Protein AF-A0A8D6UZA4-F1 (afdb_monomer_lite)

Radius of gyration: 12.12 Å; chains: 1; bounding box: 33×19×30 Å

InterPro domains:
  IPR005042 TAL effector repeat [PF03377] (8-41)
  IPR005042 TAL effector repeat [PF03377] (43-61)

pLDDT: mean 88.18, std 10.39, range [50.16, 96.69]

Organism: NCBI:txid487821

Secondary structure (DSSP, 8-state):
--GGGSTTHHHHHHHHHHHHHHHSSTTT---HHHHHHHHTSTTHHHHHHHHHHHHHHHHH----

Sequence (64 aa):
MAIASNIGGKQALETVQRLLPVLCQAPHDLTPEQVVAIASNGGGKQALETVQRLLPVLCQAPMT

Foldseek 3Di:
DFLCVEDCSVLLVVQLVVCVVVCCDPPNVDDSVNLRVCSNDHVSNVSSVCCSVCVVVVVPPPPD

Structure (mmCIF, N/CA/C/O backbone):
data_AF-A0A8D6UZA4-F1
#
_entry.id   AF-A0A8D6UZA4-F1
#
loop_
_atom_site.group_PDB
_atom_site.id
_atom_site.type_symbol
_atom_site.label_atom_id
_atom_site.label_alt_id
_atom_site.label_comp_id
_atom_site.label_asym_id
_atom_site.label_entity_id
_atom_site.label_seq_id
_atom_site.pdbx_PDB_ins_code
_atom_site.Cartn_x
_atom_site.Cartn_y
_atom_site.Cartn_z
_atom_site.occupancy
_atom_site.B_iso_or_equiv
_atom_site.auth_seq_id
_atom_site.auth_comp_id
_atom_site.auth_asym_id
_atom_site.auth_atom_id
_atom_site.pdbx_PDB_model_num
ATOM 1 N N . MET A 1 1 ? 7.667 -9.112 -6.299 1.00 62.16 1 MET A N 1
ATOM 2 C CA . MET A 1 1 ? 7.701 -8.157 -7.431 1.00 62.16 1 MET A CA 1
ATOM 3 C C . MET A 1 1 ? 7.822 -6.754 -6.869 1.00 62.16 1 MET A C 1
ATOM 5 O O . MET A 1 1 ? 7.351 -6.539 -5.762 1.00 62.16 1 MET A O 1
ATOM 9 N N . ALA A 1 2 ? 8.456 -5.830 -7.590 1.00 82.88 2 ALA A N 1
ATOM 10 C CA . ALA A 1 2 ? 8.470 -4.418 -7.215 1.00 82.88 2 ALA A CA 1
ATOM 11 C C . ALA A 1 2 ? 7.304 -3.685 -7.902 1.00 82.88 2 ALA A C 1
ATOM 13 O O . ALA A 1 2 ? 6.965 -4.009 -9.038 1.00 82.88 2 ALA A O 1
ATOM 14 N N . ILE A 1 3 ? 6.717 -2.679 -7.244 1.00 84.62 3 ILE A N 1
ATOM 15 C CA . ILE A 1 3 ? 5.555 -1.907 -7.740 1.00 84.62 3 ILE A CA 1
ATOM 16 C C . ILE A 1 3 ? 5.785 -1.371 -9.165 1.00 84.62 3 ILE A C 1
ATOM 18 O O . ILE A 1 3 ? 4.903 -1.435 -10.020 1.00 84.62 3 ILE A O 1
ATOM 22 N N . ALA A 1 4 ? 6.993 -0.873 -9.439 1.00 87.88 4 ALA A N 1
ATOM 23 C CA . ALA A 1 4 ? 7.362 -0.302 -10.733 1.00 87.88 4 ALA A CA 1
ATOM 24 C C . ALA A 1 4 ? 7.516 -1.343 -11.858 1.00 87.88 4 ALA A C 1
ATOM 26 O O . ALA A 1 4 ? 7.530 -0.966 -13.026 1.00 87.88 4 ALA A O 1
ATOM 27 N N . SER A 1 5 ? 7.633 -2.633 -11.526 1.00 87.69 5 SER A N 1
ATOM 28 C CA . SER A 1 5 ? 7.839 -3.713 -12.501 1.00 87.69 5 SER A CA 1
ATOM 29 C C . SER A 1 5 ? 6.551 -4.159 -13.200 1.00 87.69 5 SER A C 1
ATOM 31 O O . SER A 1 5 ? 6.618 -4.948 -14.139 1.00 87.69 5 SER A O 1
ATOM 33 N N . ASN A 1 6 ? 5.390 -3.665 -12.765 1.00 86.06 6 ASN A N 1
ATOM 34 C CA . ASN A 1 6 ? 4.092 -4.018 -13.335 1.00 86.06 6 ASN A CA 1
ATOM 35 C C . ASN A 1 6 ? 3.634 -2.991 -14.382 1.00 86.06 6 ASN A C 1
ATOM 37 O O . ASN A 1 6 ? 3.981 -1.808 -14.318 1.00 86.06 6 ASN A O 1
ATOM 41 N N . ILE A 1 7 ? 2.783 -3.419 -15.321 1.00 85.69 7 ILE A N 1
ATOM 42 C CA . ILE A 1 7 ? 2.087 -2.501 -16.235 1.00 85.69 7 ILE A CA 1
ATOM 43 C C . ILE A 1 7 ? 1.292 -1.494 -15.394 1.00 85.69 7 ILE A C 1
ATOM 45 O O . ILE A 1 7 ? 0.490 -1.872 -14.541 1.00 85.69 7 ILE A O 1
ATOM 49 N N . GLY A 1 8 ? 1.546 -0.202 -15.615 1.00 87.81 8 GLY A N 1
ATOM 50 C CA . GLY A 1 8 ? 0.981 0.871 -14.794 1.00 87.81 8 GLY A CA 1
ATOM 51 C C . GLY A 1 8 ? 1.758 1.170 -13.505 1.00 87.81 8 GLY A C 1
ATOM 52 O O . GLY A 1 8 ? 1.230 1.868 -12.643 1.00 87.81 8 GLY A O 1
ATOM 53 N N . GLY A 1 9 ? 3.008 0.714 -13.366 1.00 92.81 9 GLY A N 1
ATOM 54 C CA . GLY A 1 9 ? 3.836 0.914 -12.169 1.00 92.81 9 GLY A CA 1
ATOM 55 C C . GLY A 1 9 ? 3.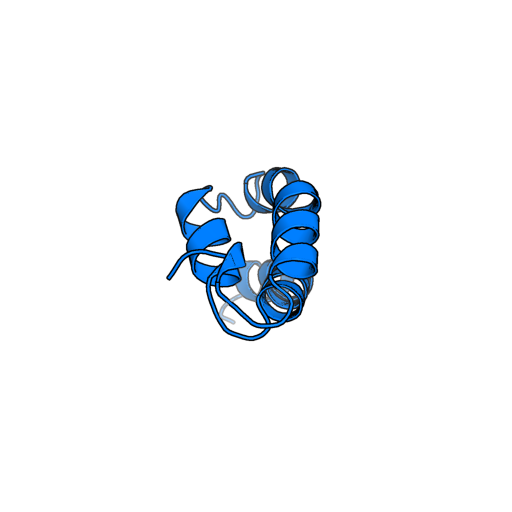949 2.371 -11.695 1.00 92.81 9 GLY A C 1
ATOM 56 O O . GLY A 1 9 ? 3.871 2.626 -10.497 1.00 92.81 9 GLY A O 1
ATOM 57 N N . LYS A 1 10 ? 4.013 3.349 -12.615 1.00 93.69 10 LYS A N 1
ATOM 58 C CA . LYS A 1 10 ? 3.934 4.789 -12.278 1.00 9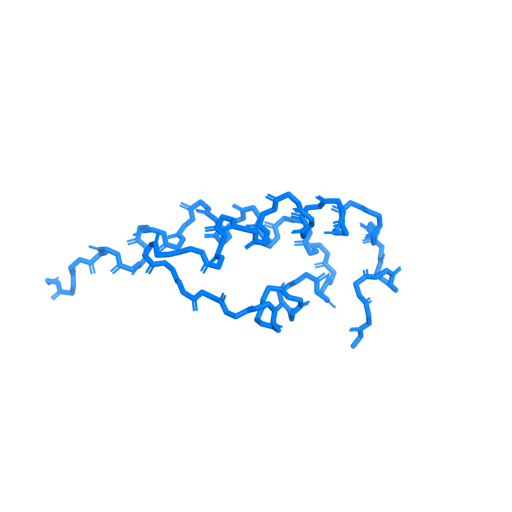3.69 10 LYS A CA 1
ATOM 59 C C . LYS A 1 10 ? 2.644 5.131 -11.529 1.00 93.69 10 LYS A C 1
ATOM 61 O O . LYS A 1 10 ? 2.688 5.776 -10.491 1.00 93.69 10 LYS A O 1
ATOM 66 N N . GLN A 1 11 ? 1.504 4.671 -12.041 1.00 94.69 11 GLN A N 1
ATOM 67 C CA . GLN A 1 11 ? 0.195 4.919 -11.433 1.00 94.69 11 GLN A CA 1
ATOM 68 C C . GLN A 1 11 ? 0.078 4.251 -10.060 1.00 94.69 11 GLN A C 1
ATOM 70 O O . GLN A 1 11 ? -0.499 4.824 -9.136 1.00 94.69 11 GLN A O 1
ATOM 75 N N . ALA A 1 12 ? 0.639 3.047 -9.918 1.00 95.06 12 ALA A N 1
ATOM 76 C CA . ALA A 1 12 ? 0.686 2.348 -8.643 1.00 95.06 12 ALA A CA 1
ATOM 77 C C . ALA A 1 12 ? 1.558 3.102 -7.623 1.00 95.06 12 ALA A C 1
ATOM 79 O O . ALA A 1 12 ? 1.100 3.331 -6.510 1.00 95.06 12 ALA A O 1
ATOM 80 N N . LEU A 1 13 ? 2.747 3.583 -8.009 1.00 95.44 13 LEU A N 1
ATOM 81 C CA . LEU A 1 13 ? 3.618 4.390 -7.141 1.00 95.44 13 LEU A CA 1
ATOM 82 C C . LEU A 1 13 ? 2.972 5.714 -6.707 1.00 95.44 13 LEU A C 1
ATOM 84 O O . LEU A 1 13 ? 2.989 6.035 -5.521 1.00 95.44 13 LEU A O 1
ATOM 88 N N . GLU A 1 14 ? 2.361 6.456 -7.634 1.00 95.75 14 GLU A N 1
ATOM 89 C CA . GLU A 1 14 ? 1.629 7.698 -7.324 1.00 95.75 14 GLU A CA 1
ATOM 90 C C . GLU A 1 14 ? 0.473 7.440 -6.346 1.00 95.75 14 GLU A C 1
ATOM 92 O O . GLU A 1 14 ? 0.180 8.250 -5.466 1.00 95.75 14 GLU A O 1
ATOM 97 N N . THR A 1 15 ? -0.183 6.286 -6.477 1.00 96.50 15 THR A N 1
ATOM 98 C CA . THR A 1 15 ? -1.282 5.890 -5.592 1.00 96.50 15 THR A CA 1
ATOM 99 C C . THR A 1 15 ? -0.779 5.450 -4.222 1.00 96.50 15 THR A C 1
ATOM 101 O O . THR A 1 15 ? -1.375 5.848 -3.227 1.00 96.50 15 THR A O 1
ATOM 104 N N . VAL A 1 16 ? 0.338 4.717 -4.142 1.00 95.62 16 VAL A N 1
ATOM 105 C CA . VAL A 1 16 ? 0.995 4.399 -2.864 1.00 95.62 16 VAL A CA 1
ATOM 106 C C . VAL A 1 16 ? 1.389 5.679 -2.145 1.00 95.62 16 VAL A C 1
ATOM 108 O O . VAL A 1 16 ? 1.009 5.850 -0.998 1.00 95.62 16 VAL A O 1
ATOM 111 N N . GLN A 1 17 ? 2.067 6.617 -2.810 1.00 95.69 17 GLN A N 1
ATOM 112 C CA . GLN A 1 17 ? 2.467 7.875 -2.174 1.00 95.69 17 GLN A CA 1
ATOM 113 C C . GLN A 1 17 ? 1.262 8.640 -1.603 1.00 95.69 17 GLN A C 1
ATOM 115 O O . GLN A 1 17 ? 1.333 9.167 -0.496 1.00 95.69 17 GLN A O 1
ATOM 120 N N . ARG A 1 18 ? 0.146 8.675 -2.341 1.00 96.69 18 ARG A N 1
ATOM 121 C CA . ARG A 1 18 ? -1.076 9.372 -1.922 1.00 96.69 18 ARG A CA 1
ATOM 122 C C . ARG A 1 18 ? -1.823 8.654 -0.795 1.00 96.69 18 ARG A C 1
ATOM 124 O O . ARG A 1 18 ? -2.344 9.316 0.096 1.00 96.69 18 ARG A O 1
ATOM 131 N N . LEU A 1 19 ? -1.933 7.327 -0.864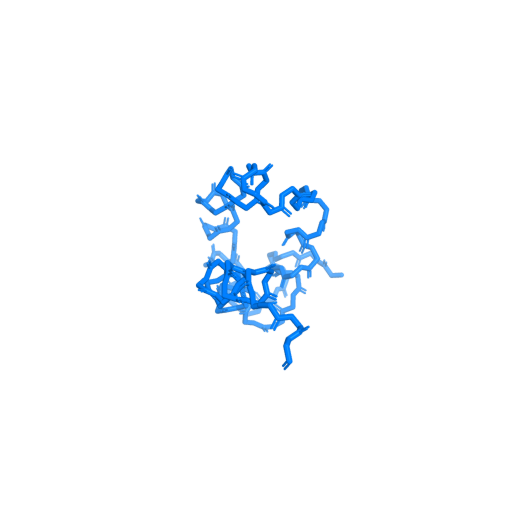 1.00 95.69 19 LEU A N 1
ATOM 132 C CA . LEU A 1 19 ? -2.817 6.548 0.009 1.00 95.69 19 LEU A CA 1
ATOM 133 C C . LEU A 1 19 ? -2.110 5.908 1.200 1.00 95.69 19 LEU A C 1
ATOM 135 O O . LEU A 1 19 ? -2.779 5.636 2.187 1.00 95.69 19 LEU A O 1
ATOM 139 N N . LEU A 1 20 ? -0.792 5.709 1.159 1.00 95.12 20 LEU A N 1
ATOM 140 C CA . LEU A 1 20 ? -0.025 5.161 2.279 1.00 95.12 20 LEU A CA 1
ATOM 141 C C . LEU A 1 20 ? -0.277 5.910 3.600 1.00 95.12 20 LEU A C 1
ATOM 143 O O . LEU A 1 20 ? -0.645 5.240 4.558 1.00 95.12 20 LEU A O 1
ATOM 147 N N . PRO A 1 21 ? -0.219 7.257 3.690 1.00 93.12 21 PRO A N 1
ATOM 148 C CA . PRO A 1 21 ? -0.527 7.933 4.952 1.00 93.12 21 PRO A CA 1
ATOM 149 C C . PRO A 1 21 ? -1.978 7.728 5.413 1.00 93.12 21 PRO A C 1
ATOM 151 O O . PRO A 1 21 ? -2.223 7.686 6.610 1.00 93.12 21 PRO A O 1
ATOM 154 N N . VAL A 1 22 ? -2.934 7.574 4.492 1.00 92.25 22 VAL A N 1
ATOM 155 C CA . VAL A 1 22 ? -4.357 7.374 4.824 1.00 92.25 22 VAL A CA 1
ATOM 156 C C . VAL A 1 22 ? -4.628 5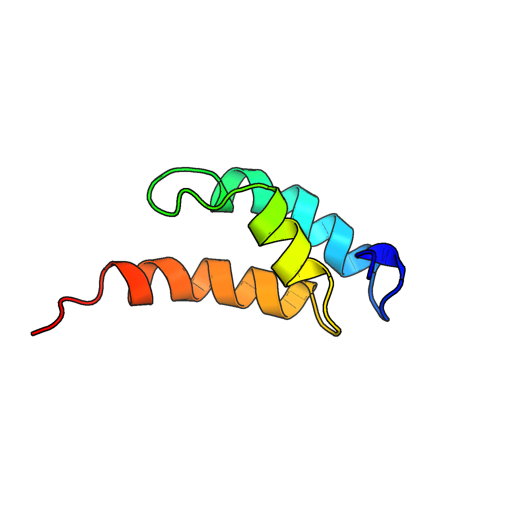.941 5.290 1.00 92.25 22 VAL A C 1
ATOM 158 O O . VAL A 1 22 ? -5.394 5.722 6.222 1.00 92.25 22 VAL A O 1
ATOM 161 N N . LEU A 1 23 ? -4.001 4.962 4.639 1.00 91.44 23 LEU A N 1
ATOM 162 C CA . LEU A 1 23 ? -4.158 3.537 4.928 1.00 91.44 23 LEU A CA 1
ATOM 163 C C . LEU A 1 23 ? -3.397 3.111 6.190 1.00 91.44 23 LEU A C 1
ATOM 165 O O . LEU A 1 23 ? -3.834 2.192 6.874 1.00 91.44 23 LEU A O 1
ATOM 169 N N . CYS A 1 24 ? -2.291 3.785 6.510 1.00 92.69 24 CYS A N 1
ATOM 170 C CA . CYS A 1 24 ? -1.508 3.540 7.722 1.00 92.69 24 CYS A CA 1
ATOM 171 C C . CYS A 1 24 ? -2.062 4.233 8.975 1.00 92.69 24 CYS A C 1
ATOM 173 O O . CYS A 1 24 ? -1.550 4.006 10.067 1.00 92.69 24 CYS A O 1
ATOM 175 N N . GLN A 1 25 ? -3.061 5.106 8.840 1.00 88.31 25 GLN A N 1
ATOM 176 C CA . GLN A 1 25 ? -3.715 5.743 9.979 1.00 88.31 25 GLN A CA 1
ATOM 177 C C . GLN A 1 25 ? -4.857 4.875 10.514 1.00 88.31 25 GLN A C 1
ATOM 179 O O . GLN A 1 25 ? -5.532 4.155 9.765 1.00 88.31 25 GLN A O 1
ATOM 184 N N . ALA A 1 26 ? -5.118 5.007 11.815 1.00 75.44 26 ALA A N 1
ATOM 185 C CA . ALA A 1 26 ? -6.328 4.487 12.433 1.00 75.44 26 ALA A CA 1
ATOM 186 C C . ALA A 1 26 ? -7.559 4.965 11.636 1.00 75.44 26 ALA A C 1
ATOM 188 O O . ALA A 1 26 ? -7.614 6.133 11.234 1.00 75.44 26 ALA A O 1
ATOM 189 N N . PRO A 1 27 ? -8.550 4.097 11.375 1.00 73.44 27 PRO A N 1
ATOM 190 C CA . PRO A 1 27 ? -8.810 2.801 12.018 1.00 73.44 27 PRO A CA 1
ATOM 191 C C . PRO A 1 27 ? -8.189 1.573 11.327 1.00 73.44 27 PRO A C 1
ATOM 193 O O . PRO A 1 27 ? -8.483 0.449 11.721 1.00 73.44 27 PRO A O 1
ATOM 196 N N . HIS A 1 28 ? -7.415 1.758 10.257 1.00 76.25 28 HIS A N 1
ATOM 197 C CA . HIS A 1 28 ? -7.028 0.657 9.371 1.00 76.25 28 HIS A CA 1
ATOM 198 C C . HIS A 1 28 ? -5.701 0.001 9.760 1.00 76.25 28 HIS A C 1
ATOM 200 O O . HIS A 1 28 ? -5.512 -1.172 9.447 1.00 76.25 28 HIS A O 1
ATOM 206 N N . ASP A 1 29 ? -4.801 0.766 10.396 1.00 84.38 29 ASP A N 1
ATOM 207 C CA . ASP A 1 29 ? -3.484 0.351 10.903 1.00 84.38 29 ASP A CA 1
ATOM 208 C C . ASP A 1 29 ? -2.701 -0.567 9.945 1.00 84.38 29 ASP A C 1
ATOM 210 O O . ASP A 1 29 ? -1.960 -1.459 10.367 1.00 84.38 29 ASP A O 1
ATOM 214 N N . LEU A 1 30 ? -2.854 -0.353 8.630 1.00 90.88 30 LEU A N 1
ATOM 215 C CA . LEU A 1 30 ? -2.112 -1.123 7.642 1.00 90.88 30 LEU A CA 1
ATOM 216 C C . LEU A 1 30 ? -0.641 -0.740 7.720 1.00 90.88 30 LEU A C 1
ATOM 218 O O . LEU A 1 30 ? -0.291 0.441 7.747 1.00 90.88 30 LEU A O 1
ATOM 222 N N . THR A 1 31 ? 0.245 -1.727 7.688 1.00 94.19 31 THR A N 1
ATOM 223 C CA . THR A 1 31 ? 1.676 -1.437 7.649 1.00 94.19 31 THR A CA 1
ATOM 224 C C . THR A 1 31 ? 2.091 -0.994 6.240 1.00 94.19 31 THR A C 1
ATOM 226 O O . THR A 1 31 ? 1.483 -1.419 5.245 1.00 94.19 31 THR A O 1
ATOM 229 N N . PRO A 1 32 ? 3.139 -0.162 6.100 1.00 93.44 32 PRO A N 1
ATOM 230 C CA . PRO A 1 32 ? 3.692 0.194 4.794 1.00 93.44 32 PRO A CA 1
ATOM 231 C C . PRO A 1 32 ? 3.976 -1.029 3.912 1.00 93.44 32 PRO A C 1
ATOM 233 O O . PRO A 1 32 ? 3.729 -0.998 2.707 1.00 93.44 32 PRO A O 1
ATOM 236 N N . GLU A 1 33 ? 4.429 -2.134 4.504 1.00 93.81 33 GLU A N 1
ATOM 237 C CA . GLU A 1 33 ? 4.707 -3.390 3.805 1.00 93.81 33 GLU A CA 1
ATOM 238 C C . GLU A 1 33 ? 3.436 -4.019 3.227 1.00 93.81 33 GLU A C 1
ATOM 240 O O . GLU A 1 33 ? 3.458 -4.507 2.096 1.00 93.81 33 GLU A O 1
ATOM 245 N N . GLN A 1 34 ? 2.314 -3.971 3.951 1.00 92.94 34 GLN A N 1
ATOM 246 C CA . GLN A 1 34 ? 1.024 -4.452 3.449 1.00 92.94 34 GLN A CA 1
ATOM 247 C C . GLN A 1 34 ? 0.537 -3.604 2.269 1.00 92.94 34 GLN A C 1
ATOM 249 O O . GLN A 1 34 ? 0.101 -4.148 1.253 1.00 92.94 34 GLN A O 1
ATOM 254 N N . VAL A 1 35 ? 0.671 -2.277 2.357 1.00 94.12 35 VAL A N 1
ATOM 255 C CA . VAL A 1 35 ? 0.332 -1.356 1.258 1.00 94.12 35 VAL A CA 1
ATOM 256 C C . VAL A 1 35 ? 1.195 -1.646 0.024 1.00 94.12 35 VAL A C 1
ATOM 258 O O . VAL A 1 35 ? 0.677 -1.733 -1.093 1.00 94.12 35 VAL A O 1
ATOM 261 N N . VAL A 1 36 ? 2.500 -1.861 0.213 1.00 93.75 36 VAL A N 1
ATOM 262 C CA . VAL A 1 36 ? 3.425 -2.240 -0.866 1.00 93.75 36 VAL A CA 1
ATOM 263 C C . VAL A 1 36 ? 3.049 -3.592 -1.466 1.00 93.75 36 VAL A C 1
ATOM 265 O O . VAL A 1 36 ? 3.070 -3.732 -2.690 1.00 93.75 36 VAL A O 1
ATOM 268 N N . ALA A 1 37 ? 2.663 -4.574 -0.652 1.00 94.12 37 ALA A N 1
ATOM 269 C CA . ALA A 1 37 ? 2.233 -5.885 -1.130 1.00 94.12 37 ALA A CA 1
ATOM 270 C C . ALA A 1 37 ? 0.975 -5.791 -2.012 1.00 94.12 37 ALA A C 1
ATOM 272 O O . ALA A 1 37 ? 0.954 -6.369 -3.098 1.00 94.12 37 ALA A O 1
ATOM 273 N N . ILE A 1 38 ? -0.024 -4.994 -1.612 1.00 92.62 38 ILE A N 1
ATOM 274 C CA . ILE A 1 38 ? -1.242 -4.734 -2.404 1.00 92.62 38 ILE A CA 1
ATOM 275 C C . ILE A 1 38 ? -0.893 -4.060 -3.741 1.00 92.62 38 ILE A C 1
ATOM 277 O O . ILE A 1 38 ? -1.398 -4.439 -4.799 1.00 92.62 38 ILE A O 1
ATOM 281 N N . ALA A 1 39 ? 0.003 -3.073 -3.710 1.00 94.44 39 ALA A N 1
ATOM 282 C CA . ALA A 1 39 ? 0.427 -2.321 -4.888 1.00 94.44 39 ALA A CA 1
ATOM 283 C C . ALA A 1 39 ? 1.309 -3.127 -5.858 1.00 94.44 39 ALA A C 1
ATOM 285 O O . ALA A 1 39 ? 1.426 -2.772 -7.032 1.00 94.44 39 ALA A O 1
ATOM 286 N N . SER A 1 40 ? 1.943 -4.198 -5.375 1.00 93.62 40 SER A N 1
ATOM 287 C CA . SER A 1 40 ? 2.911 -5.008 -6.127 1.00 93.62 40 SER A CA 1
ATOM 288 C C . SER A 1 40 ? 2.270 -6.038 -7.058 1.00 93.62 40 SER A C 1
ATOM 290 O O . SER A 1 40 ? 2.985 -6.856 -7.640 1.00 93.62 40 SER A O 1
ATOM 292 N N . ASN A 1 41 ? 0.950 -5.981 -7.249 1.00 86.88 41 ASN A N 1
ATOM 293 C CA . ASN A 1 41 ? 0.224 -6.816 -8.201 1.00 86.88 41 ASN A CA 1
ATOM 294 C C . ASN A 1 41 ? -0.138 -6.053 -9.492 1.00 86.88 41 ASN A C 1
ATOM 296 O O . ASN A 1 41 ? -0.130 -4.816 -9.535 1.00 86.88 41 ASN A O 1
ATOM 300 N N . GLY A 1 42 ? -0.479 -6.785 -10.558 1.00 87.81 42 GLY A N 1
ATOM 301 C CA . GLY A 1 42 ? -1.076 -6.185 -11.756 1.00 87.81 42 GLY A CA 1
ATOM 302 C C . GLY A 1 42 ? -2.348 -5.417 -11.382 1.00 87.81 42 GLY A C 1
ATOM 303 O O . GLY A 1 42 ? -3.229 -5.969 -10.730 1.00 87.81 42 GLY A O 1
ATOM 304 N N . GLY A 1 43 ? -2.426 -4.130 -11.738 1.00 90.31 43 GLY A N 1
ATOM 305 C CA . GLY A 1 43 ? -3.544 -3.267 -11.331 1.00 90.31 43 GLY A CA 1
ATOM 306 C C . GLY A 1 43 ? -3.431 -2.675 -9.917 1.00 90.31 43 GLY A C 1
ATOM 307 O O . GLY A 1 43 ? -4.444 -2.267 -9.353 1.00 90.31 43 GLY A O 1
ATOM 308 N N . GLY A 1 44 ? -2.224 -2.569 -9.345 1.00 94.62 44 GLY A N 1
ATOM 309 C CA . GLY A 1 44 ? -1.992 -2.078 -7.975 1.00 94.62 44 GLY A CA 1
ATOM 310 C C . GLY A 1 44 ? -2.709 -0.771 -7.595 1.00 94.62 44 GLY A C 1
ATOM 311 O O . GLY A 1 44 ? -3.201 -0.653 -6.476 1.00 94.62 44 GLY A O 1
ATOM 312 N N . LYS A 1 45 ? -2.870 0.183 -8.527 1.00 95.00 45 LYS A N 1
ATOM 313 C CA . LYS A 1 45 ? -3.699 1.388 -8.305 1.00 95.00 45 LYS A CA 1
ATOM 314 C C . LYS A 1 45 ? -5.144 1.030 -7.932 1.00 95.00 45 LYS A C 1
ATOM 316 O O . LYS A 1 45 ? -5.654 1.508 -6.925 1.00 95.00 45 LYS A O 1
ATOM 321 N N . GLN A 1 46 ? -5.791 0.191 -8.740 1.00 95.69 46 GLN A N 1
ATOM 322 C CA . GLN A 1 46 ? -7.197 -0.179 -8.560 1.00 95.69 46 GLN A CA 1
ATOM 323 C C . GLN A 1 46 ? -7.396 -0.973 -7.267 1.00 95.69 46 GLN A C 1
ATOM 325 O O . GLN A 1 46 ? -8.400 -0.794 -6.576 1.00 95.69 46 GLN A O 1
ATOM 330 N N . ALA A 1 47 ? -6.423 -1.823 -6.927 1.00 95.62 47 ALA A N 1
ATOM 331 C CA . ALA A 1 47 ? -6.427 -2.572 -5.678 1.00 95.62 47 ALA A CA 1
ATOM 332 C C . ALA A 1 47 ? -6.400 -1.627 -4.467 1.00 95.62 47 ALA A C 1
ATOM 334 O O . ALA A 1 47 ? -7.269 -1.719 -3.604 1.00 95.62 47 ALA A O 1
ATOM 335 N N . LEU A 1 48 ? -5.472 -0.663 -4.440 1.00 95.94 48 LEU A N 1
ATOM 336 C CA . LEU A 1 48 ? -5.368 0.315 -3.352 1.00 95.94 48 LEU A CA 1
ATOM 337 C C . LEU A 1 48 ? -6.614 1.203 -3.219 1.00 95.94 48 LEU A C 1
ATOM 339 O O . LEU A 1 48 ? -7.090 1.416 -2.107 1.00 95.94 48 LEU A O 1
ATOM 343 N N . GLU A 1 49 ? -7.176 1.684 -4.333 1.00 95.94 49 GLU A N 1
ATOM 344 C CA . GLU A 1 49 ? -8.419 2.477 -4.330 1.00 95.94 49 GLU A CA 1
ATOM 345 C C . GLU A 1 49 ? -9.612 1.663 -3.805 1.00 95.94 49 GLU A C 1
ATOM 347 O O . GLU A 1 49 ? -10.473 2.182 -3.093 1.00 95.94 49 GLU A O 1
ATOM 352 N N . THR A 1 50 ? -9.653 0.366 -4.118 1.00 95.56 50 THR A N 1
ATOM 353 C CA . THR A 1 50 ? -10.698 -0.541 -3.628 1.00 95.56 50 THR A CA 1
ATOM 354 C C . THR A 1 50 ? -10.542 -0.819 -2.139 1.00 95.56 50 THR A C 1
ATOM 356 O O . THR A 1 50 ? -11.537 -0.767 -1.419 1.00 95.56 50 THR A O 1
ATOM 359 N N . VAL A 1 51 ? -9.316 -1.058 -1.664 1.00 93.38 51 VAL A N 1
ATOM 360 C CA . VAL A 1 51 ? -9.028 -1.236 -0.235 1.00 93.38 51 VAL A CA 1
ATOM 361 C C . VAL A 1 51 ? -9.430 0.017 0.532 1.00 93.38 51 VAL A C 1
ATOM 363 O O . VAL A 1 51 ? -10.234 -0.086 1.445 1.00 93.38 51 VAL A O 1
ATOM 366 N N . GLN A 1 52 ? -8.996 1.208 0.118 1.00 92.81 52 GLN A N 1
ATOM 367 C CA . GLN A 1 52 ? -9.393 2.451 0.787 1.00 92.81 52 GLN A CA 1
ATOM 368 C C . GLN A 1 52 ? -10.922 2.615 0.876 1.00 92.81 52 GLN A C 1
ATOM 370 O O . GLN A 1 52 ? -11.437 3.049 1.903 1.00 92.81 52 GLN A O 1
ATOM 375 N N . ARG A 1 53 ? -11.654 2.275 -0.194 1.00 93.94 53 ARG A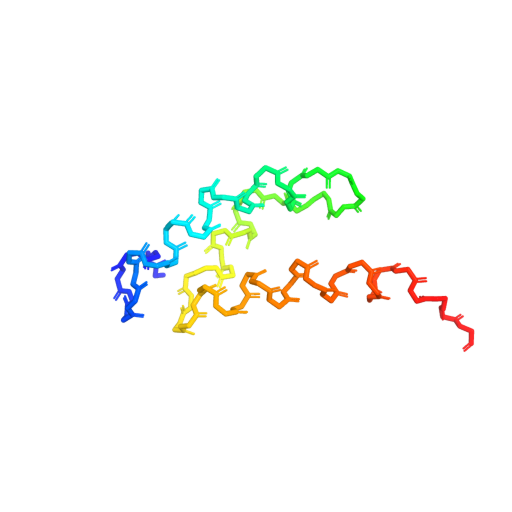 N 1
ATOM 376 C CA . ARG A 1 53 ? -13.115 2.428 -0.247 1.00 93.94 53 ARG A CA 1
ATOM 377 C C . ARG A 1 53 ? -13.858 1.388 0.592 1.00 93.94 53 ARG A C 1
ATOM 379 O O . ARG A 1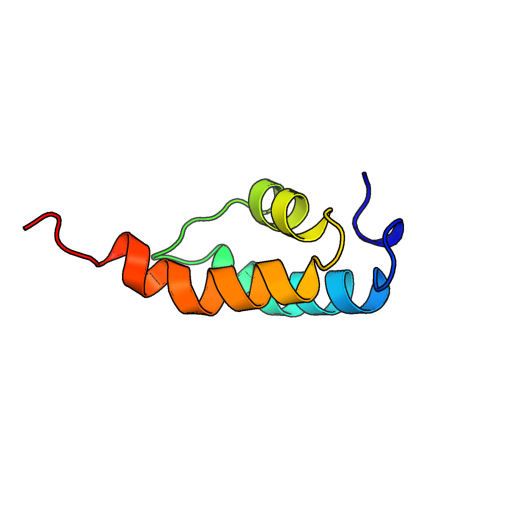 53 ? -14.875 1.717 1.192 1.00 93.94 53 ARG A O 1
ATOM 386 N N . LEU A 1 54 ? -13.412 0.132 0.567 1.00 92.81 54 LEU A N 1
ATOM 387 C CA . LEU A 1 54 ? -14.155 -0.993 1.141 1.00 92.81 54 LEU A CA 1
ATOM 388 C C . LEU A 1 54 ? -13.679 -1.391 2.534 1.00 92.81 54 LEU A C 1
ATOM 390 O O . LEU A 1 54 ? -14.489 -1.888 3.308 1.00 92.81 54 LEU A O 1
ATOM 394 N N . LEU A 1 55 ? -12.411 -1.162 2.875 1.00 89.12 55 LEU A N 1
ATOM 395 C CA . LEU A 1 55 ? -11.853 -1.527 4.177 1.00 89.12 55 LEU A CA 1
ATOM 396 C C . LEU A 1 55 ? -12.647 -0.929 5.355 1.00 89.12 55 LEU A C 1
ATOM 398 O O . LEU A 1 55 ? -12.947 -1.695 6.265 1.00 89.12 55 LEU A O 1
ATOM 402 N N . PRO A 1 56 ? -13.113 0.341 5.334 1.00 85.31 56 PRO A N 1
ATOM 403 C CA . PRO A 1 56 ? -13.972 0.858 6.399 1.00 85.31 56 PRO A CA 1
ATOM 404 C C . PRO A 1 56 ? -15.259 0.044 6.565 1.00 85.31 56 PRO A C 1
ATOM 406 O O . PRO A 1 56 ? -15.642 -0.281 7.681 1.00 85.31 56 PRO A O 1
ATOM 409 N N . VAL A 1 57 ? -15.907 -0.329 5.458 1.00 88.31 57 VAL A N 1
ATOM 410 C CA . VAL A 1 57 ? -17.169 -1.084 5.474 1.00 88.31 57 VAL A CA 1
ATOM 411 C C . VAL A 1 57 ? -16.940 -2.514 5.958 1.00 88.31 57 VAL A C 1
ATOM 413 O O . VAL A 1 57 ? -17.715 -3.021 6.759 1.00 88.31 57 VAL A O 1
ATOM 416 N N . LEU A 1 58 ? -15.862 -3.155 5.505 1.00 85.31 58 LEU A N 1
ATOM 417 C CA . LEU A 1 58 ? -15.523 -4.529 5.873 1.00 85.31 58 LEU A CA 1
ATOM 418 C C . LEU A 1 58 ? -15.053 -4.648 7.329 1.00 85.31 58 LEU A C 1
ATOM 420 O O . LEU A 1 58 ? -15.326 -5.657 7.967 1.00 85.31 58 LEU A O 1
ATOM 424 N N . CYS A 1 59 ? -14.374 -3.628 7.862 1.00 83.19 59 CYS A N 1
ATOM 425 C CA . CYS A 1 59 ? -13.927 -3.593 9.256 1.00 83.19 59 CYS A CA 1
ATOM 426 C C . CYS A 1 59 ? -15.029 -3.153 10.231 1.00 83.19 59 CYS A C 1
ATOM 428 O O . CYS A 1 59 ? -14.983 -3.528 11.398 1.00 83.19 59 CYS A O 1
ATOM 430 N N . GLN A 1 60 ? -15.996 -2.349 9.778 1.00 74.19 60 GLN A N 1
ATOM 431 C CA . GLN A 1 60 ? -17.095 -1.848 10.613 1.00 74.19 60 GLN A CA 1
ATOM 432 C C . GLN A 1 60 ? -18.369 -2.686 10.504 1.00 74.19 60 GLN A C 1
ATOM 434 O O . GLN A 1 60 ? -19.288 -2.452 11.284 1.00 74.19 60 GLN A O 1
ATOM 439 N N . ALA A 1 61 ? -18.449 -3.633 9.561 1.00 64.44 61 ALA A N 1
ATOM 440 C CA . ALA A 1 61 ? -19.577 -4.548 9.460 1.00 64.44 61 ALA A CA 1
ATOM 441 C C . ALA A 1 61 ? -19.708 -5.329 10.779 1.00 64.44 61 ALA A C 1
ATOM 443 O O . ALA A 1 61 ? -18.824 -6.128 11.105 1.00 64.44 61 ALA A O 1
ATOM 444 N N . PRO A 1 62 ? -20.786 -5.118 11.556 1.00 57.31 62 PRO A N 1
ATOM 445 C CA . PRO A 1 62 ? -21.065 -5.967 12.694 1.00 57.31 62 PRO A CA 1
ATOM 446 C C . PRO A 1 62 ? -21.271 -7.380 12.150 1.00 57.31 62 PRO A C 1
ATOM 448 O O . PRO A 1 62 ? -22.079 -7.585 11.245 1.00 57.31 62 PRO A O 1
ATOM 451 N N . MET A 1 63 ? -20.538 -8.351 12.687 1.00 57.25 63 MET A N 1
ATOM 452 C CA . MET A 1 63 ? -20.909 -9.759 12.574 1.00 57.25 63 MET A CA 1
ATOM 453 C C . MET A 1 63 ? -22.214 -9.947 13.372 1.00 57.25 63 MET A C 1
ATOM 455 O O . MET A 1 63 ? -22.168 -10.357 14.530 1.00 57.25 63 MET A O 1
ATOM 459 N N . THR A 1 64 ? -23.352 -9.528 12.815 1.00 50.16 64 THR A N 1
ATOM 460 C CA . THR A 1 64 ? -24.704 -9.772 13.351 1.00 50.16 64 THR A CA 1
ATOM 461 C C . THR A 1 64 ? -25.374 -10.891 12.591 1.00 50.16 64 THR A C 1
ATOM 463 O O . THR A 1 64 ? -25.349 -10.812 11.342 1.00 50.16 64 THR A O 1
#